Protein AF-A0A920FKP0-F1 (afdb_monomer)

Sequence (48 aa):
MCGIAGIIHRGNPGGIGKEMTSMLQSLKHRGPDSTGFAMYGVPLKTKW

Radius of gyration: 12.94 Å; Cα contacts (8 Å, |Δi|>4): 20; chains: 1; bounding box: 30×16×40 Å

Secondary structure (DSSP, 8-state):
---------SS--TTHHHHHHHHHHHTTTT--S-------SPPP----

Foldseek 3Di:
DFDDDDDDDDPDPPPVVVVRVVVRVVGCVVPVPDDDDDDDDDDDPDDD

pLDDT: mean 90.57, std 9.24, range [56.81, 97.56]

Mean predicted aligned error: 4.34 Å

Solvent-accessible surface area (backbone atoms only — not comparable to full-atom values): 3493 Å² total; per-residue (Å²): 104,78,68,87,80,89,87,84,69,80,88,67,64,79,62,52,71,62,54,55,49,53,51,51,60,72,33,33,90,38,37,74,88,71,86,86,87,86,87,86,79,82,78,77,88,75,84,128

Structure (mmCIF, N/CA/C/O backbone):
data_AF-A0A920FKP0-F1
#
_entry.id   AF-A0A920FKP0-F1
#
loop_
_atom_site.group_PDB
_atom_site.id
_atom_site.type_symbol
_atom_site.label_atom_id
_atom_site.label_alt_id
_atom_site.label_comp_id
_atom_site.label_asym_id
_atom_site.label_entity_id
_atom_site.label_seq_id
_atom_site.pdbx_PDB_ins_code
_atom_site.Cartn_x
_atom_site.Cartn_y
_atom_site.Cartn_z
_atom_site.occupancy
_atom_site.B_iso_or_equiv
_atom_site.auth_seq_id
_atom_site.auth_comp_id
_atom_site.auth_asym_id
_atom_site.auth_atom_id
_atom_site.pdbx_PDB_model_num
ATOM 1 N N . MET A 1 1 ? 6.793 -2.388 -15.375 1.00 87.38 1 MET A N 1
ATOM 2 C CA . MET A 1 1 ? 5.347 -2.056 -15.402 1.00 87.38 1 MET A CA 1
ATOM 3 C C . MET A 1 1 ? 4.929 -1.804 -13.947 1.00 87.38 1 MET A C 1
ATOM 5 O O . MET A 1 1 ? 5.754 -2.005 -13.069 1.00 87.38 1 MET A O 1
ATOM 9 N N . CYS A 1 2 ? 3.723 -1.322 -13.648 1.00 95.00 2 CYS A N 1
ATOM 10 C CA . CYS A 1 2 ? 3.254 -1.210 -12.256 1.00 95.00 2 CYS A CA 1
ATOM 11 C C . CYS A 1 2 ? 1.923 -1.954 -12.094 1.00 95.00 2 CYS A C 1
ATOM 13 O O . CYS A 1 2 ? 1.213 -2.183 -13.081 1.00 95.00 2 CYS A O 1
ATOM 15 N N . GLY A 1 3 ? 1.603 -2.367 -10.868 1.00 95.50 3 GLY A N 1
ATOM 16 C CA . GLY A 1 3 ? 0.343 -3.015 -10.502 1.00 95.50 3 GLY A CA 1
ATOM 17 C C . GLY A 1 3 ? -0.307 -2.299 -9.322 1.00 95.50 3 GLY A C 1
ATOM 18 O O . GLY A 1 3 ? 0.395 -1.763 -8.472 1.00 95.50 3 GLY A O 1
ATOM 19 N N . ILE A 1 4 ? -1.640 -2.278 -9.291 1.00 97.12 4 ILE A N 1
ATOM 20 C CA . ILE A 1 4 ? -2.431 -1.635 -8.235 1.00 97.12 4 ILE A CA 1
ATOM 21 C C . ILE A 1 4 ? -3.455 -2.646 -7.716 1.00 97.12 4 ILE A C 1
ATOM 23 O O . ILE A 1 4 ? -4.060 -3.377 -8.500 1.00 97.12 4 ILE A O 1
ATOM 27 N N . ALA A 1 5 ? -3.642 -2.666 -6.399 1.00 96.81 5 ALA A N 1
ATOM 28 C CA . ALA A 1 5 ? -4.640 -3.455 -5.689 1.00 96.81 5 ALA A CA 1
ATOM 29 C C . ALA A 1 5 ? -5.37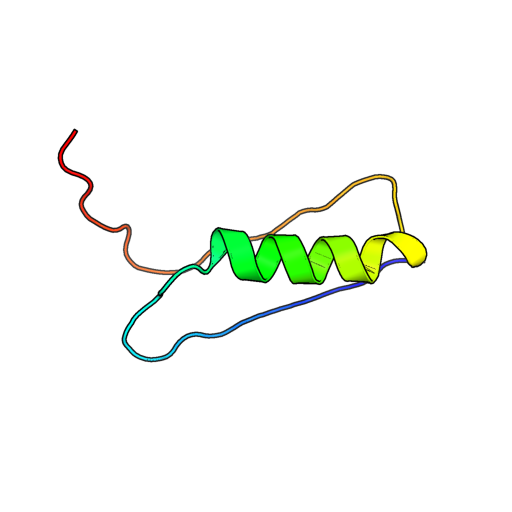4 -2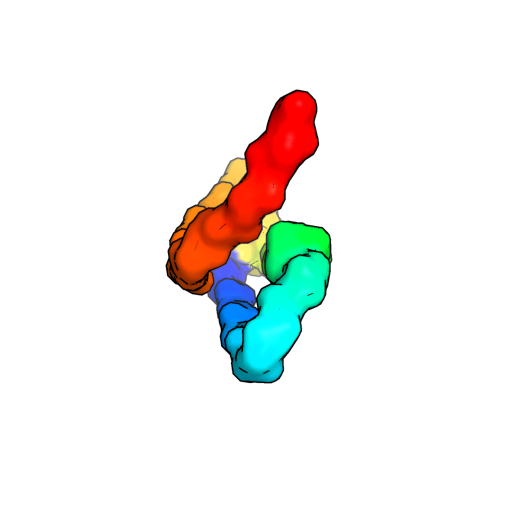.560 -4.678 1.00 96.81 5 ALA A C 1
ATOM 31 O O . ALA A 1 5 ? -4.787 -1.615 -4.152 1.00 96.81 5 ALA A O 1
ATOM 32 N N . GLY A 1 6 ? -6.641 -2.862 -4.390 1.00 95.75 6 GLY A N 1
ATOM 33 C CA . GLY A 1 6 ? -7.438 -2.138 -3.400 1.00 95.75 6 GLY A CA 1
ATOM 34 C C . GLY A 1 6 ? -8.524 -3.024 -2.799 1.00 95.75 6 GLY A C 1
ATOM 35 O O . GLY A 1 6 ? -9.067 -3.886 -3.487 1.00 95.75 6 GLY A O 1
ATOM 36 N N . ILE A 1 7 ? -8.823 -2.808 -1.516 1.00 94.31 7 ILE A N 1
ATOM 37 C CA . ILE A 1 7 ? -9.869 -3.517 -0.767 1.00 94.31 7 ILE A CA 1
ATOM 38 C C . ILE A 1 7 ? -10.704 -2.531 0.042 1.00 94.31 7 ILE A C 1
ATOM 40 O O . ILE A 1 7 ? -10.186 -1.534 0.545 1.00 94.31 7 ILE A O 1
ATOM 44 N N . ILE A 1 8 ? -12.000 -2.818 0.164 1.00 93.50 8 ILE A N 1
ATOM 45 C CA . ILE A 1 8 ? -12.951 -2.042 0.963 1.00 93.50 8 ILE A CA 1
ATOM 46 C C . ILE A 1 8 ? -13.733 -3.023 1.832 1.00 93.50 8 ILE A C 1
ATOM 48 O O . ILE A 1 8 ? -14.557 -3.783 1.325 1.00 93.50 8 ILE A O 1
ATOM 52 N N . HIS A 1 9 ? -13.505 -2.974 3.142 1.00 92.75 9 HIS A N 1
ATOM 53 C CA . HIS A 1 9 ? -14.314 -3.698 4.121 1.00 92.75 9 HIS A CA 1
ATOM 54 C C . HIS A 1 9 ? -15.471 -2.818 4.597 1.00 92.75 9 HIS A C 1
ATOM 56 O O . HIS A 1 9 ? -15.274 -1.658 4.961 1.00 92.75 9 HIS A O 1
ATOM 62 N N . ARG A 1 10 ? -16.691 -3.363 4.595 1.00 89.81 10 ARG A N 1
ATOM 63 C CA . ARG A 1 10 ? -17.884 -2.696 5.138 1.00 89.81 10 ARG A CA 1
ATOM 64 C C . ARG A 1 10 ? -18.218 -3.317 6.494 1.00 89.81 10 ARG A C 1
ATOM 66 O O . ARG A 1 10 ? -18.443 -4.519 6.579 1.00 89.81 10 ARG A O 1
ATOM 73 N N . GLY A 1 11 ? -18.266 -2.501 7.546 1.00 87.25 11 GLY A N 1
ATOM 74 C CA . GLY A 1 11 ? -18.533 -2.965 8.911 1.00 87.25 11 GLY A CA 1
ATOM 75 C C . GLY A 1 11 ? -17.255 -3.342 9.657 1.00 87.25 11 GLY A C 1
ATOM 76 O O . GLY A 1 11 ? -16.603 -2.469 10.223 1.00 87.25 11 GLY A O 1
ATOM 77 N N . ASN A 1 12 ? -16.906 -4.631 9.684 1.00 86.06 12 ASN A N 1
ATOM 78 C CA . ASN A 1 12 ? -15.704 -5.106 10.373 1.00 86.06 12 ASN A CA 1
ATOM 79 C C . ASN A 1 12 ? -14.464 -4.941 9.472 1.00 86.06 12 ASN A C 1
ATOM 81 O O . ASN A 1 12 ? -14.450 -5.531 8.395 1.00 86.06 12 ASN A O 1
ATOM 85 N N . PRO A 1 13 ? -13.419 -4.202 9.890 1.00 83.69 13 PRO A N 1
ATOM 86 C CA . PRO A 1 13 ? -12.200 -4.051 9.097 1.00 83.69 13 PRO A CA 1
ATOM 87 C C . PRO A 1 13 ? -11.436 -5.368 8.886 1.00 83.69 13 PRO A C 1
ATOM 89 O O . PRO A 1 13 ? -10.729 -5.491 7.893 1.00 83.69 13 PRO A O 1
ATOM 92 N N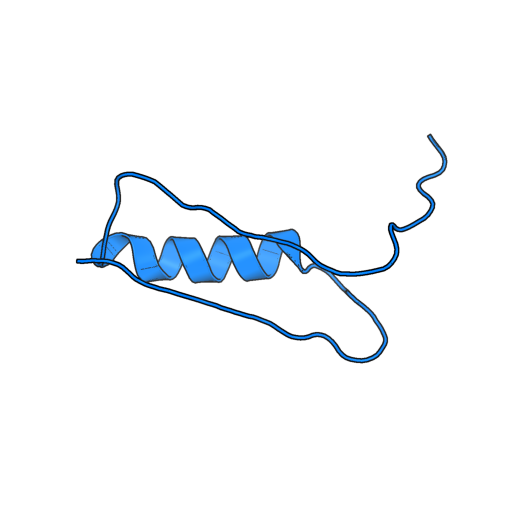 . GLY A 1 14 ? -11.554 -6.357 9.777 1.00 86.88 14 GLY A N 1
ATOM 93 C CA . GLY A 1 14 ? -10.829 -7.621 9.626 1.00 86.88 14 GLY A CA 1
ATOM 94 C C . GLY A 1 14 ? -9.308 -7.433 9.498 1.00 86.88 14 GLY A C 1
ATOM 95 O O . GLY A 1 14 ? -8.709 -6.573 10.146 1.00 86.88 14 GLY A O 1
ATOM 96 N N . GLY A 1 15 ? -8.668 -8.256 8.664 1.00 89.00 15 GLY A N 1
ATOM 97 C CA . GLY A 1 15 ? -7.215 -8.303 8.484 1.00 89.00 15 GLY A CA 1
ATOM 98 C C . GLY A 1 15 ? -6.685 -7.465 7.316 1.00 89.00 15 GLY A C 1
ATOM 99 O O . GLY A 1 15 ? -5.845 -7.977 6.573 1.00 89.00 15 GLY A O 1
ATOM 100 N N . ILE A 1 16 ? -7.127 -6.203 7.158 1.00 91.94 16 ILE A N 1
ATOM 101 C CA . ILE A 1 16 ? -6.809 -5.341 5.989 1.00 91.94 16 ILE A CA 1
ATOM 102 C C . ILE A 1 16 ? -5.325 -5.383 5.606 1.00 91.94 16 ILE A C 1
ATOM 104 O O . ILE A 1 16 ? -4.995 -5.589 4.441 1.00 91.94 16 ILE A O 1
ATOM 108 N N . GLY A 1 17 ? -4.415 -5.227 6.574 1.00 90.81 17 GLY A N 1
ATOM 109 C CA . GLY A 1 17 ? -2.976 -5.196 6.294 1.00 90.81 17 GLY A CA 1
ATOM 110 C C . GLY A 1 17 ? -2.451 -6.495 5.669 1.00 90.81 17 GLY A C 1
ATOM 111 O O . GLY A 1 17 ? -1.654 -6.453 4.730 1.00 90.81 17 GLY A O 1
ATOM 112 N N . LYS A 1 18 ? -2.930 -7.658 6.134 1.00 94.19 18 LYS A N 1
ATOM 113 C CA . LYS A 1 18 ? -2.500 -8.970 5.623 1.00 94.19 18 LYS A CA 1
ATOM 114 C C . LYS A 1 18 ? -3.061 -9.234 4.227 1.00 94.19 18 LYS A C 1
ATOM 116 O O . LYS A 1 18 ? -2.323 -9.685 3.352 1.00 94.19 18 LYS A O 1
ATOM 121 N N . GLU A 1 19 ? -4.336 -8.922 4.013 1.00 95.75 19 GLU A N 1
ATOM 122 C CA . GLU A 1 19 ? -4.999 -9.070 2.712 1.00 95.75 19 GLU A CA 1
ATOM 123 C C . GLU A 1 19 ? -4.358 -8.164 1.656 1.00 95.75 19 GLU A C 1
ATOM 125 O O . GLU A 1 19 ? -3.927 -8.645 0.607 1.00 95.75 19 GLU A O 1
ATOM 130 N N . MET A 1 20 ? -4.194 -6.875 1.966 1.00 96.62 20 MET A N 1
ATOM 131 C CA . MET A 1 20 ? -3.563 -5.912 1.063 1.00 96.62 20 MET A CA 1
ATOM 132 C C . MET A 1 20 ? -2.122 -6.315 0.720 1.00 96.62 20 MET A C 1
ATOM 134 O O . MET A 1 20 ? -1.737 -6.281 -0.448 1.00 96.62 20 MET A O 1
ATOM 138 N N . THR A 1 21 ? -1.344 -6.784 1.703 1.00 95.50 21 THR A N 1
ATOM 139 C CA . THR A 1 21 ? 0.019 -7.290 1.465 1.00 95.50 21 THR A CA 1
ATOM 140 C C . THR A 1 21 ? 0.019 -8.494 0.519 1.00 95.50 21 THR A C 1
ATOM 142 O O . THR A 1 21 ? 0.831 -8.547 -0.404 1.00 95.50 21 THR A O 1
ATOM 145 N N . SER A 1 22 ? -0.899 -9.450 0.697 1.00 97.44 22 SER A N 1
ATOM 146 C CA . SER A 1 22 ? -1.010 -10.628 -0.178 1.00 97.44 22 SER A CA 1
ATOM 147 C C . SER A 1 22 ? -1.361 -10.253 -1.623 1.00 97.44 22 SER A C 1
ATOM 149 O O . SER A 1 22 ? -0.768 -10.785 -2.569 1.00 97.44 22 SER A O 1
ATOM 151 N N . MET A 1 23 ? -2.263 -9.286 -1.810 1.00 97.56 23 MET A N 1
ATOM 152 C CA . MET A 1 23 ? -2.605 -8.781 -3.141 1.00 97.56 23 MET A CA 1
ATOM 153 C C . MET A 1 23 ? -1.407 -8.105 -3.815 1.00 97.56 23 MET A C 1
ATOM 155 O O . MET A 1 23 ? -1.125 -8.386 -4.978 1.00 97.56 23 MET A O 1
ATOM 159 N N . LEU A 1 24 ? -0.658 -7.270 -3.090 1.00 97.38 24 LEU A N 1
ATOM 160 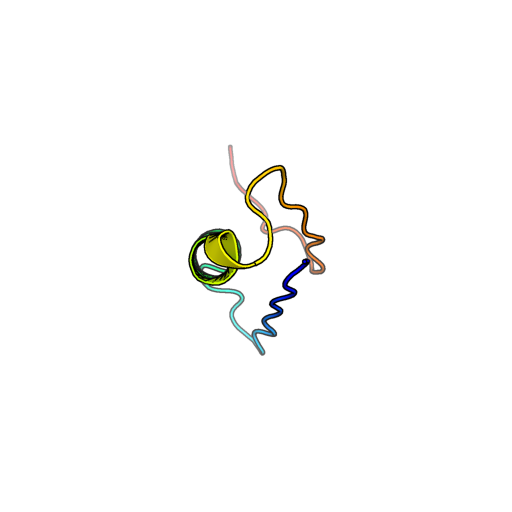C CA . LEU A 1 24 ? 0.522 -6.590 -3.633 1.00 97.38 24 LEU A CA 1
ATOM 161 C C . LEU A 1 24 ? 1.649 -7.577 -3.976 1.00 97.38 24 LEU A C 1
ATOM 163 O O . LEU A 1 24 ? 2.262 -7.454 -5.036 1.00 97.38 24 LEU A O 1
ATOM 167 N N . GLN A 1 25 ? 1.854 -8.622 -3.165 1.00 97.00 25 GLN A N 1
ATOM 168 C CA . GLN A 1 25 ? 2.786 -9.711 -3.497 1.00 97.00 25 GLN A CA 1
ATOM 169 C C . GLN A 1 25 ? 2.402 -10.427 -4.797 1.00 97.00 25 GLN A C 1
ATOM 171 O O . GLN A 1 25 ? 3.267 -10.722 -5.622 1.00 97.00 25 GLN A O 1
ATOM 176 N N . SER A 1 26 ? 1.105 -10.633 -5.032 1.00 97.31 2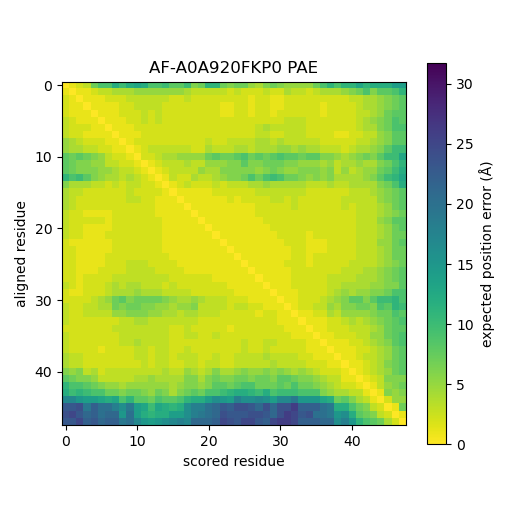6 SER A N 1
ATOM 177 C CA . SER A 1 26 ? 0.610 -11.247 -6.273 1.00 97.31 26 SER A CA 1
ATOM 178 C C . SER A 1 26 ? 0.924 -10.393 -7.51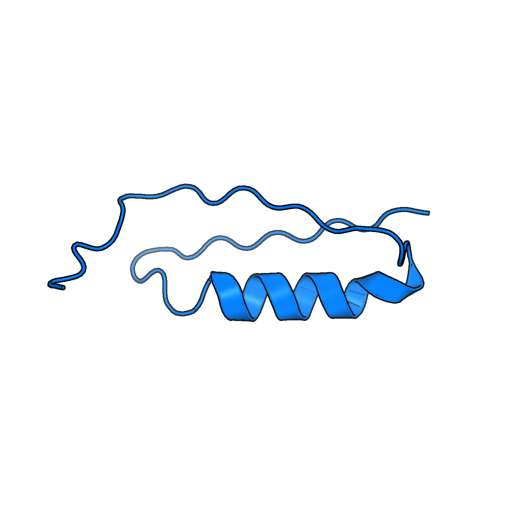2 1.00 97.31 26 SER A C 1
ATOM 180 O O . SER A 1 26 ? 1.077 -10.917 -8.616 1.00 97.31 26 SER A O 1
ATOM 182 N N . LEU A 1 27 ? 1.092 -9.078 -7.337 1.00 97.56 27 LEU A N 1
ATOM 183 C CA . LEU A 1 27 ? 1.440 -8.128 -8.396 1.00 97.56 27 LEU A CA 1
ATOM 184 C C . LEU A 1 27 ? 2.950 -7.892 -8.552 1.00 97.56 27 LEU A C 1
ATOM 186 O O . LEU A 1 27 ? 3.337 -7.149 -9.455 1.00 97.56 27 LEU A O 1
ATOM 190 N N . LYS A 1 28 ? 3.814 -8.544 -7.758 1.00 96.56 28 LYS A N 1
ATOM 191 C CA . LYS A 1 28 ? 5.282 -8.385 -7.829 1.00 96.56 28 LYS A CA 1
ATOM 192 C C . LYS A 1 28 ? 5.840 -8.597 -9.241 1.00 96.56 28 LYS A C 1
ATOM 194 O O . LYS A 1 28 ? 6.762 -7.901 -9.651 1.00 96.56 28 LYS A O 1
ATOM 199 N N . HIS A 1 29 ? 5.250 -9.519 -10.005 1.00 96.69 29 HIS A N 1
ATOM 200 C CA . HIS A 1 29 ? 5.638 -9.790 -11.394 1.00 96.69 29 HIS A CA 1
ATOM 201 C C . HIS A 1 29 ? 5.442 -8.584 -12.333 1.00 96.69 29 HIS A C 1
ATOM 203 O O . HIS A 1 29 ? 6.034 -8.545 -13.408 1.00 96.69 29 HIS A O 1
ATOM 209 N N . ARG A 1 30 ? 4.622 -7.595 -11.948 1.00 97.12 30 ARG A N 1
ATOM 210 C CA . ARG A 1 30 ? 4.415 -6.362 -12.718 1.00 97.12 30 ARG A CA 1
ATOM 211 C C . ARG A 1 30 ? 5.479 -5.313 -12.412 1.00 97.12 30 ARG A C 1
ATOM 213 O O . ARG A 1 30 ? 5.840 -4.603 -13.346 1.00 97.12 30 ARG A O 1
ATOM 220 N N . GLY A 1 31 ? 5.978 -5.244 -11.174 1.00 94.81 31 GLY A N 1
ATOM 221 C CA . GLY A 1 31 ? 7.001 -4.299 -10.708 1.00 94.81 31 GLY A CA 1
ATOM 222 C C . GLY A 1 31 ? 7.537 -4.687 -9.315 1.00 94.81 31 GLY A C 1
ATOM 223 O O . GLY A 1 31 ? 6.781 -4.585 -8.351 1.00 94.81 31 GLY A O 1
ATOM 224 N N . PRO A 1 32 ? 8.795 -5.156 -9.189 1.00 94.81 32 PRO A N 1
ATOM 225 C CA . PRO A 1 32 ? 9.311 -5.753 -7.952 1.00 94.81 32 PRO A CA 1
ATOM 226 C C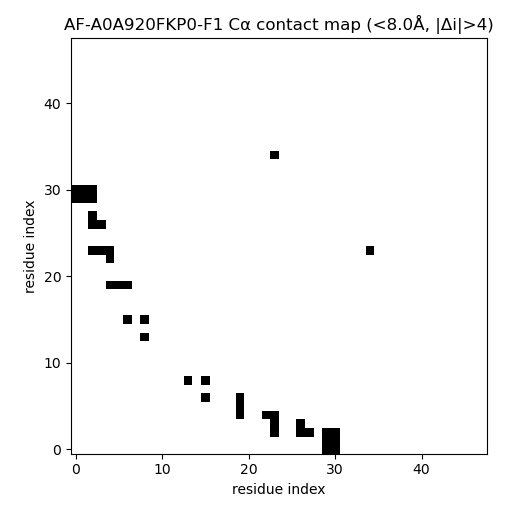 . PRO A 1 32 ? 10.033 -4.779 -7.006 1.00 94.81 32 PRO A C 1
ATOM 228 O O . PRO A 1 32 ? 10.357 -5.181 -5.890 1.00 94.81 32 PRO A O 1
ATOM 231 N N . ASP A 1 33 ? 10.306 -3.544 -7.438 1.00 96.56 33 ASP A N 1
ATOM 232 C CA . ASP A 1 33 ? 11.243 -2.645 -6.748 1.00 96.56 33 ASP A CA 1
ATOM 233 C C . ASP A 1 33 ? 10.690 -2.088 -5.432 1.00 96.56 33 ASP A C 1
ATOM 235 O O . ASP A 1 33 ? 11.407 -1.984 -4.439 1.00 96.56 33 ASP A O 1
ATOM 239 N N . SER A 1 34 ? 9.409 -1.710 -5.406 1.00 95.06 34 SER A N 1
ATOM 240 C CA . SER A 1 34 ? 8.770 -1.163 -4.207 1.00 95.06 34 SER A CA 1
ATOM 241 C C . SER A 1 34 ? 7.253 -1.351 -4.216 1.00 95.06 34 SER A C 1
ATOM 243 O O . SER A 1 34 ? 6.635 -1.671 -5.233 1.00 95.06 34 SER A O 1
ATOM 245 N N . THR A 1 35 ? 6.642 -1.168 -3.047 1.00 95.62 35 THR A N 1
ATOM 246 C CA . THR A 1 35 ? 5.192 -1.179 -2.851 1.00 95.62 35 THR A CA 1
ATOM 247 C C . THR A 1 35 ? 4.825 -0.089 -1.850 1.00 95.62 35 THR A C 1
ATOM 249 O O . THR A 1 35 ? 5.565 0.152 -0.898 1.00 95.62 35 THR A O 1
ATOM 252 N N . GLY A 1 36 ? 3.675 0.549 -2.052 1.00 95.00 36 GLY A N 1
ATOM 253 C CA . GLY A 1 36 ? 3.113 1.525 -1.124 1.00 95.00 36 GLY A CA 1
ATOM 254 C C . GLY A 1 36 ? 1.605 1.351 -1.002 1.00 95.00 36 GLY A C 1
ATOM 255 O O . GLY A 1 36 ? 0.954 0.858 -1.923 1.00 95.00 36 GLY A O 1
ATOM 256 N N . PHE A 1 37 ? 1.052 1.748 0.141 1.00 95.12 37 PHE A N 1
ATOM 257 C CA . PHE A 1 37 ? -0.387 1.758 0.373 1.00 95.12 37 PHE A CA 1
ATOM 258 C C . PHE A 1 37 ? -0.785 2.873 1.339 1.00 95.12 37 PHE A C 1
ATOM 260 O O . PHE A 1 37 ? 0.011 3.326 2.158 1.00 95.12 37 PHE A O 1
ATOM 267 N N . ALA A 1 38 ? -2.046 3.284 1.244 1.00 94.25 38 ALA A N 1
ATOM 268 C CA . ALA A 1 38 ? -2.696 4.170 2.195 1.00 94.25 38 ALA A CA 1
ATOM 269 C C . ALA A 1 38 ? -3.867 3.420 2.836 1.00 94.25 38 ALA A C 1
ATOM 271 O O . ALA A 1 38 ? -4.626 2.735 2.149 1.00 94.25 38 ALA A O 1
ATOM 272 N N . MET A 1 39 ? -4.007 3.543 4.154 1.00 90.12 39 MET A N 1
ATOM 273 C CA . MET A 1 39 ? -5.127 2.981 4.905 1.00 90.12 39 MET A CA 1
ATOM 274 C C . MET A 1 39 ? -5.980 4.113 5.460 1.00 90.12 39 MET A C 1
ATOM 276 O O . MET A 1 39 ? -5.461 5.065 6.040 1.00 90.12 39 MET A O 1
ATOM 280 N N . TYR A 1 40 ? -7.293 3.980 5.302 1.00 90.56 40 T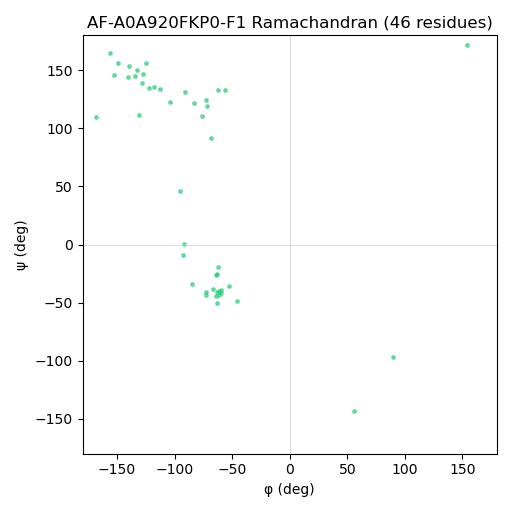YR A N 1
ATOM 281 C CA . TYR A 1 40 ? -8.275 4.957 5.753 1.00 90.56 40 TYR A CA 1
ATOM 282 C C . TYR A 1 40 ? -9.257 4.282 6.706 1.00 90.56 40 TYR A C 1
ATOM 284 O O . TYR A 1 40 ? -9.733 3.180 6.436 1.00 90.56 40 TYR A O 1
ATOM 292 N N . GLY A 1 41 ? -9.559 4.943 7.821 1.00 88.00 41 GLY A N 1
ATOM 293 C CA . GLY A 1 41 ? -10.491 4.443 8.826 1.00 88.00 41 GLY A CA 1
ATOM 294 C C . GLY A 1 41 ? -10.197 4.997 10.214 1.00 88.00 41 GLY A C 1
ATOM 295 O O . GLY A 1 41 ? -9.184 5.659 10.435 1.00 88.00 41 GLY A O 1
ATOM 296 N N . VAL A 1 42 ? -11.097 4.722 11.157 1.00 86.25 42 VAL A N 1
ATOM 297 C CA . VAL A 1 42 ? -10.881 5.049 12.570 1.00 86.25 42 VAL A CA 1
ATOM 298 C C . VAL A 1 42 ? -9.840 4.074 13.132 1.00 86.25 42 VAL A C 1
ATOM 300 O O . VAL A 1 42 ? -10.052 2.862 13.030 1.00 86.25 42 VAL A O 1
ATOM 303 N N . PRO A 1 43 ? -8.731 4.556 13.724 1.00 82.94 43 PRO A N 1
ATOM 304 C CA . PRO A 1 43 ? -7.767 3.684 14.380 1.00 82.94 43 PRO A CA 1
ATOM 305 C C . PRO A 1 43 ? -8.449 2.838 15.457 1.00 82.94 43 PRO A C 1
ATOM 307 O O . PRO A 1 43 ? -9.203 3.357 16.285 1.00 82.94 43 PRO A O 1
ATOM 310 N N . LEU A 1 44 ? -8.174 1.534 15.467 1.00 77.25 44 LEU A N 1
ATOM 311 C CA . LEU A 1 44 ? -8.596 0.683 16.573 1.00 77.25 44 LEU A CA 1
ATOM 312 C C . LEU A 1 44 ? -7.898 1.177 17.844 1.00 77.25 44 LEU A C 1
ATOM 314 O O . LEU A 1 44 ? -6.693 1.424 17.837 1.00 77.25 44 LEU A O 1
ATOM 318 N N . LYS A 1 45 ? -8.645 1.323 18.943 1.00 78.38 45 LYS A N 1
ATOM 319 C CA . LYS A 1 45 ? -8.042 1.583 20.254 1.00 78.38 45 LYS A CA 1
ATOM 320 C C . LYS A 1 45 ? -7.279 0.334 20.691 1.00 78.38 45 LYS A C 1
ATOM 322 O O . LYS A 1 45 ? -7.854 -0.554 21.316 1.00 78.38 45 LYS A O 1
ATOM 327 N N . THR A 1 46 ? -5.996 0.257 20.371 1.00 68.25 46 THR A N 1
ATOM 328 C CA . THR A 1 46 ? -5.096 -0.722 20.977 1.00 68.25 46 THR A CA 1
ATOM 329 C C . THR A 1 46 ? -4.847 -0.295 22.423 1.00 68.25 46 THR A C 1
ATOM 331 O O . THR A 1 46 ? -4.358 0.806 22.674 1.00 68.25 46 THR A O 1
ATOM 334 N N . LYS A 1 47 ? -5.224 -1.142 23.387 1.00 56.81 47 LYS A N 1
ATOM 335 C CA . LYS A 1 47 ? -4.679 -1.051 24.744 1.00 56.81 47 LYS A C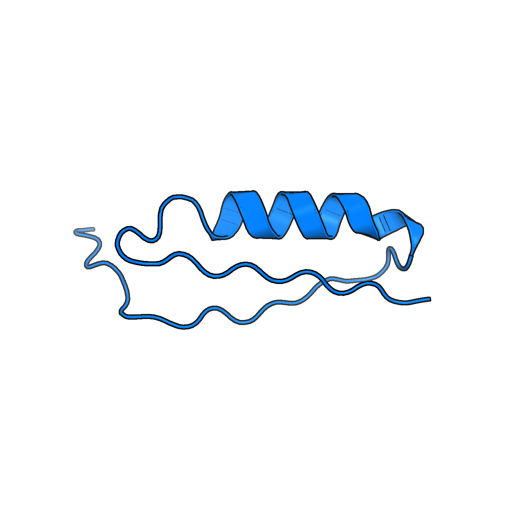A 1
ATOM 336 C C . LYS A 1 47 ? -3.275 -1.644 24.674 1.00 56.81 47 LYS A C 1
ATOM 338 O O . LYS A 1 47 ? -3.154 -2.832 24.387 1.00 56.81 47 LYS A O 1
ATOM 343 N N . TRP A 1 48 ? -2.269 -0.789 24.818 1.00 57.50 48 TRP A N 1
ATOM 344 C CA . TRP A 1 48 ? -0.895 -1.210 25.077 1.00 57.50 48 TRP A CA 1
ATOM 345 C C . TRP A 1 48 ? -0.810 -1.857 26.456 1.00 57.50 48 TRP A C 1
ATOM 347 O O . TRP A 1 48 ? -1.519 -1.361 27.366 1.00 57.50 48 TRP A O 1
#